Protein AF-A0A7S2CJQ5-F1 (afdb_monomer_lite)

Sequence (151 aa):
FLALKHHDAAAEWRFQAAAKLAAANRRQKLAAHSLARLSYFVMLRGRHRDSLALAGAALSHASDPFAEYIQAVLRRSLGELRTEADLKIFEEKLSAAAGRLPSQALEEQRVASQAELQLWRNAASGGVGKCLMLYDAARILICLLCKASFR

Radius of gyration: 18.55 Å; chains: 1; bounding box: 45×26×52 Å

pLDDT: mean 91.97, std 6.57, range [54.41, 98.31]

Organism: NCBI:txid327968

Structure (mmCIF, N/CA/C/O backbone):
data_AF-A0A7S2CJQ5-F1
#
_entry.id   AF-A0A7S2CJQ5-F1
#
loop_
_atom_site.group_PDB
_atom_site.id
_atom_site.type_symbol
_atom_site.label_atom_id
_atom_site.label_alt_id
_atom_site.label_comp_id
_atom_site.label_asym_id
_atom_site.label_entity_id
_atom_site.label_seq_id
_atom_site.pdbx_PDB_ins_code
_atom_site.Cartn_x
_atom_site.Cartn_y
_atom_site.Cartn_z
_atom_site.occupancy
_atom_site.B_iso_or_equiv
_atom_site.auth_seq_id
_atom_site.auth_comp_id
_atom_site.auth_asym_id
_atom_site.auth_atom_id
_atom_site.pdbx_PDB_model_num
ATOM 1 N N . PHE A 1 1 ? -10.306 13.214 -23.945 1.00 66.69 1 PHE A N 1
ATOM 2 C CA . PHE A 1 1 ? -10.459 11.787 -23.579 1.00 66.69 1 PHE A CA 1
ATOM 3 C C . PHE A 1 1 ? -9.502 10.852 -24.317 1.00 66.69 1 PHE A C 1
ATOM 5 O O . PHE A 1 1 ? -8.838 10.075 -23.646 1.00 66.69 1 PHE A O 1
ATOM 12 N N . LEU A 1 2 ? -9.373 10.920 -25.649 1.00 77.25 2 LEU A N 1
ATOM 13 C CA . LEU A 1 2 ? -8.457 10.041 -26.397 1.00 77.25 2 LEU A CA 1
ATOM 14 C C . LEU A 1 2 ? -6.969 10.295 -26.073 1.00 77.25 2 LEU A C 1
ATOM 16 O O . LEU A 1 2 ? -6.244 9.356 -25.767 1.00 77.25 2 LEU A O 1
ATOM 20 N N . ALA A 1 3 ? -6.542 11.562 -26.028 1.00 75.19 3 ALA A N 1
ATOM 21 C CA . ALA A 1 3 ? -5.176 11.926 -25.636 1.00 75.19 3 ALA A CA 1
ATOM 22 C C . ALA A 1 3 ? -4.806 11.398 -24.236 1.00 75.19 3 ALA A C 1
ATOM 24 O O . ALA A 1 3 ? -3.757 10.788 -24.070 1.00 75.19 3 ALA A O 1
ATOM 25 N N . LEU A 1 4 ? -5.705 11.534 -23.250 1.00 79.69 4 LEU A N 1
ATOM 26 C CA . LEU A 1 4 ? -5.507 10.994 -21.897 1.00 79.69 4 LEU A CA 1
ATOM 27 C C . LEU A 1 4 ? -5.302 9.470 -21.917 1.00 79.69 4 LEU A C 1
ATOM 29 O O . LEU A 1 4 ? -4.363 8.977 -21.304 1.00 79.69 4 LEU A O 1
ATOM 33 N N . LYS A 1 5 ? -6.122 8.735 -22.682 1.00 78.38 5 LYS A N 1
ATOM 34 C CA . LYS A 1 5 ? -5.970 7.280 -22.841 1.00 78.38 5 LYS A CA 1
ATOM 35 C C . LYS A 1 5 ? -4.618 6.906 -23.454 1.00 78.38 5 LYS A C 1
ATOM 37 O O . LYS A 1 5 ? -3.994 5.954 -23.000 1.00 78.38 5 LYS A O 1
ATOM 42 N N . HIS A 1 6 ? -4.146 7.657 -24.450 1.00 84.25 6 HIS A N 1
ATOM 43 C CA . HIS A 1 6 ? -2.825 7.426 -25.038 1.00 84.25 6 HIS A CA 1
ATOM 44 C C . HIS A 1 6 ? -1.686 7.749 -24.067 1.00 84.25 6 HIS A C 1
ATOM 46 O O . HIS A 1 6 ? -0.712 7.001 -24.009 1.00 84.25 6 HIS A O 1
ATOM 52 N N . HIS A 1 7 ? -1.806 8.820 -23.278 1.00 88.44 7 HIS A N 1
ATOM 53 C CA . HIS A 1 7 ? -0.812 9.158 -22.261 1.00 88.44 7 HIS A CA 1
ATOM 54 C C . HIS A 1 7 ? -0.746 8.105 -21.154 1.00 88.44 7 HIS A C 1
ATOM 56 O O . HIS A 1 7 ? 0.359 7.701 -20.792 1.00 88.44 7 HIS A O 1
ATOM 62 N N . ASP A 1 8 ? -1.894 7.618 -20.680 1.00 90.75 8 ASP A N 1
ATOM 63 C CA . ASP A 1 8 ? -1.960 6.572 -19.661 1.00 90.75 8 ASP A CA 1
ATOM 64 C C . ASP A 1 8 ? -1.359 5.259 -20.181 1.00 90.75 8 ASP A C 1
ATOM 66 O O . ASP A 1 8 ? -0.446 4.715 -19.562 1.00 90.75 8 ASP A O 1
ATOM 70 N N . ALA A 1 9 ? -1.763 4.810 -21.374 1.00 92.25 9 ALA A N 1
ATOM 71 C CA . ALA A 1 9 ? -1.204 3.609 -21.997 1.00 92.25 9 ALA A CA 1
ATOM 72 C C . ALA A 1 9 ? 0.317 3.717 -22.201 1.00 92.25 9 ALA A C 1
ATOM 74 O O . ALA A 1 9 ? 1.062 2.775 -21.929 1.00 92.25 9 ALA A O 1
ATOM 75 N N . ALA A 1 10 ? 0.800 4.883 -22.637 1.00 93.75 10 ALA A N 1
ATOM 76 C CA . ALA A 1 10 ? 2.225 5.113 -22.818 1.00 93.75 10 ALA A CA 1
ATOM 77 C C . ALA A 1 10 ? 2.981 5.164 -21.478 1.00 93.75 10 ALA A C 1
ATOM 79 O O . ALA A 1 10 ? 4.123 4.715 -21.407 1.00 93.75 10 ALA A O 1
ATOM 80 N N . ALA A 1 11 ? 2.390 5.714 -20.414 1.00 94.38 11 ALA A N 1
ATOM 81 C CA . ALA A 1 11 ? 2.987 5.710 -19.078 1.00 94.38 11 ALA A CA 1
ATOM 82 C C . ALA A 1 11 ? 3.104 4.282 -18.528 1.00 94.38 11 ALA A C 1
ATOM 84 O O . ALA A 1 11 ? 4.184 3.884 -18.088 1.00 94.38 11 ALA A O 1
ATOM 85 N N . GLU A 1 12 ? 2.035 3.489 -18.632 1.00 95.81 12 GLU A N 1
ATOM 86 C CA . GLU A 1 12 ? 2.041 2.084 -18.219 1.00 95.81 12 GLU A CA 1
ATOM 87 C C . GLU A 1 12 ? 3.104 1.284 -18.968 1.00 95.81 12 GLU A C 1
ATOM 89 O O . GLU A 1 12 ? 3.925 0.604 -18.346 1.00 95.81 12 GLU A O 1
ATOM 94 N N . TRP A 1 13 ? 3.150 1.433 -20.295 1.00 96.69 13 TRP A N 1
ATOM 95 C CA . TRP A 1 13 ? 4.145 0.762 -21.124 1.00 96.69 13 TRP A CA 1
ATOM 96 C C . TRP A 1 13 ? 5.575 1.122 -20.707 1.00 96.69 13 TRP A C 1
ATOM 98 O O . TRP A 1 13 ? 6.412 0.230 -20.578 1.00 96.69 13 TRP A O 1
ATOM 108 N N . ARG A 1 14 ? 5.860 2.403 -20.427 1.00 97.75 14 ARG A N 1
ATOM 109 C CA . ARG A 1 14 ? 7.197 2.851 -19.999 1.00 97.75 14 ARG A CA 1
ATOM 110 C C . ARG A 1 14 ? 7.628 2.203 -18.688 1.00 97.75 14 ARG A C 1
ATOM 112 O O . ARG A 1 14 ? 8.750 1.709 -18.613 1.00 97.75 14 ARG A O 1
ATOM 119 N N . PHE A 1 15 ? 6.760 2.164 -17.675 1.00 97.38 15 PHE A N 1
ATOM 120 C CA . PHE A 1 15 ? 7.110 1.520 -16.406 1.00 97.38 15 PHE A CA 1
ATOM 121 C C . PHE A 1 15 ? 7.292 0.007 -16.557 1.00 97.38 15 PHE A C 1
ATOM 123 O O . PHE A 1 15 ? 8.234 -0.553 -15.997 1.00 97.38 15 PHE A O 1
ATOM 130 N N . GLN A 1 16 ? 6.441 -0.657 -17.346 1.00 97.19 16 GLN A N 1
ATOM 131 C CA . GLN A 1 16 ? 6.585 -2.089 -17.624 1.00 97.19 16 GLN A CA 1
ATOM 132 C C . GLN A 1 16 ? 7.883 -2.396 -18.380 1.00 97.19 16 GLN A C 1
ATOM 134 O O . GLN A 1 16 ? 8.594 -3.336 -18.025 1.00 97.19 16 GLN A O 1
ATOM 139 N N . ALA A 1 17 ? 8.209 -1.610 -19.408 1.00 97.94 17 ALA A N 1
ATOM 140 C CA . ALA A 1 17 ? 9.439 -1.761 -20.176 1.00 97.94 17 ALA A CA 1
ATOM 141 C C . ALA A 1 17 ? 10.676 -1.524 -19.297 1.00 97.94 17 ALA A C 1
ATOM 143 O O . ALA A 1 17 ? 11.607 -2.328 -19.333 1.00 97.94 17 ALA A O 1
ATOM 144 N N . ALA A 1 18 ? 10.658 -0.488 -18.452 1.00 97.88 18 ALA A N 1
ATOM 145 C CA . ALA A 1 18 ? 11.727 -0.209 -17.495 1.00 97.88 18 ALA A CA 1
ATOM 146 C C . ALA A 1 18 ? 11.920 -1.360 -16.497 1.00 97.88 18 ALA A C 1
ATOM 148 O O . ALA A 1 18 ? 13.050 -1.798 -16.281 1.00 97.88 18 ALA A O 1
ATOM 149 N N . ALA A 1 19 ? 10.831 -1.905 -15.946 1.00 97.75 19 ALA A N 1
ATOM 150 C CA . ALA A 1 19 ? 10.891 -3.045 -15.038 1.00 97.75 19 ALA A CA 1
ATOM 151 C C . ALA A 1 19 ? 11.482 -4.293 -15.712 1.00 97.75 19 ALA A C 1
ATOM 153 O O . ALA A 1 19 ? 12.393 -4.915 -15.164 1.00 97.75 19 ALA A O 1
ATOM 154 N N . LYS A 1 20 ? 11.018 -4.623 -16.926 1.00 97.81 20 LYS A N 1
ATOM 155 C CA . LYS A 1 20 ? 11.528 -5.756 -17.718 1.00 97.81 20 LYS A CA 1
ATOM 156 C C . LYS A 1 20 ? 13.012 -5.597 -18.042 1.00 97.81 20 LYS A C 1
ATOM 158 O O . LYS A 1 20 ? 13.782 -6.534 -17.843 1.00 97.81 20 LYS A O 1
ATOM 163 N N . LEU A 1 21 ? 13.424 -4.410 -18.492 1.00 98.19 21 LEU A N 1
ATOM 164 C CA . LEU A 1 21 ? 14.820 -4.112 -18.806 1.00 98.19 21 LEU A CA 1
ATOM 165 C C . LEU A 1 21 ? 15.707 -4.205 -17.557 1.00 98.19 21 LEU A C 1
ATOM 167 O O . LEU A 1 21 ? 16.780 -4.806 -17.604 1.00 98.19 21 LEU A O 1
ATOM 171 N N . ALA A 1 22 ? 15.253 -3.659 -16.427 1.00 97.81 22 ALA A N 1
ATOM 172 C CA . ALA A 1 22 ? 15.968 -3.739 -15.159 1.00 97.81 22 ALA A CA 1
ATOM 173 C C . ALA A 1 22 ? 16.125 -5.192 -14.685 1.00 97.81 22 ALA A C 1
ATOM 175 O O . ALA A 1 22 ? 17.230 -5.602 -14.324 1.00 97.81 22 ALA A O 1
ATOM 176 N N . ALA A 1 23 ? 15.054 -5.989 -14.740 1.00 96.88 23 ALA A N 1
ATOM 177 C CA . ALA A 1 23 ? 15.080 -7.400 -14.366 1.00 96.88 23 ALA A CA 1
ATOM 178 C C . ALA A 1 23 ? 16.035 -8.214 -15.258 1.00 96.88 23 ALA A C 1
ATOM 180 O O . ALA A 1 23 ? 16.859 -8.966 -14.735 1.00 96.88 23 ALA A O 1
ATOM 181 N N . ALA A 1 24 ? 15.998 -8.002 -16.580 1.00 97.75 24 ALA A N 1
ATOM 182 C CA . ALA A 1 24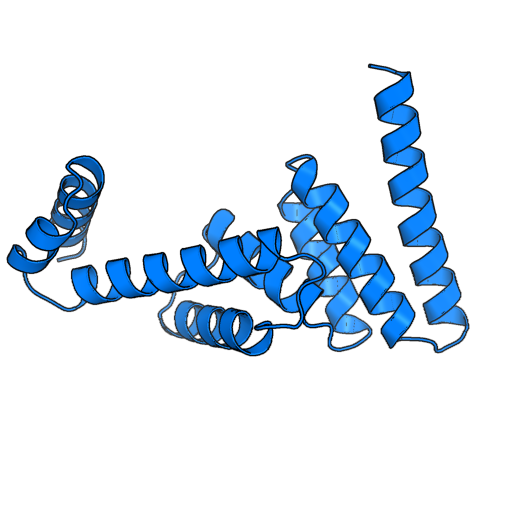 ? 16.901 -8.651 -17.536 1.00 97.75 24 ALA A CA 1
ATOM 183 C C . ALA A 1 24 ? 18.383 -8.349 -17.247 1.00 97.75 24 ALA A C 1
ATOM 185 O O . ALA A 1 24 ? 19.243 -9.212 -17.399 1.00 97.75 24 ALA A O 1
ATOM 186 N N . ASN A 1 25 ? 18.677 -7.148 -16.742 1.00 97.81 25 ASN A N 1
ATOM 187 C CA . ASN A 1 25 ? 20.020 -6.724 -16.343 1.00 97.81 25 ASN A CA 1
ATOM 188 C C . ASN A 1 25 ? 20.347 -7.030 -14.867 1.00 97.81 25 ASN A C 1
ATOM 190 O O . ASN A 1 25 ? 21.262 -6.435 -14.297 1.00 97.81 25 ASN A O 1
ATOM 194 N N . ARG A 1 26 ? 19.596 -7.936 -14.220 1.00 96.44 26 ARG A N 1
ATOM 195 C CA . ARG A 1 26 ? 19.763 -8.338 -12.807 1.00 96.44 26 ARG A CA 1
ATOM 196 C C . ARG A 1 26 ? 19.658 -7.174 -11.806 1.00 96.44 26 ARG A C 1
ATOM 198 O O . ARG A 1 26 ? 20.121 -7.272 -10.671 1.00 96.44 26 ARG A O 1
ATOM 205 N N . ARG A 1 27 ? 19.017 -6.064 -12.183 1.00 97.69 27 ARG A N 1
ATOM 206 C CA . ARG A 1 27 ? 18.770 -4.894 -11.324 1.00 97.69 27 ARG A CA 1
ATOM 207 C C . ARG A 1 27 ? 17.414 -5.019 -10.626 1.00 97.69 27 ARG A C 1
ATOM 209 O O . ARG A 1 27 ? 16.512 -4.218 -10.854 1.00 97.69 27 ARG A O 1
ATOM 216 N N . GLN A 1 28 ? 17.281 -6.009 -9.742 1.00 97.25 28 GLN A N 1
ATOM 217 C CA . GLN A 1 28 ? 15.993 -6.357 -9.123 1.00 97.25 28 GLN A CA 1
ATOM 218 C C . GLN A 1 28 ? 15.359 -5.213 -8.316 1.00 97.25 28 GLN A C 1
ATOM 220 O O . GLN A 1 28 ? 14.164 -4.972 -8.434 1.00 97.25 28 GLN A O 1
ATOM 225 N N . LYS A 1 29 ? 16.159 -4.431 -7.576 1.00 97.12 29 LYS A N 1
ATOM 226 C CA . LYS A 1 29 ? 15.664 -3.243 -6.853 1.00 97.12 29 LYS A CA 1
ATOM 227 C C . LYS A 1 29 ? 15.049 -2.196 -7.787 1.00 97.12 29 LYS A C 1
ATOM 229 O O . LYS A 1 29 ? 14.027 -1.606 -7.464 1.00 97.12 29 LYS A O 1
ATOM 234 N N . LEU A 1 30 ? 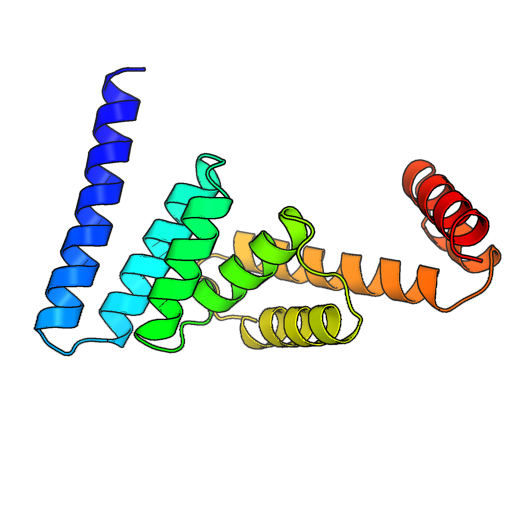15.650 -1.979 -8.959 1.00 97.25 30 LEU A N 1
ATOM 235 C CA . LEU A 1 30 ? 15.134 -1.029 -9.948 1.00 97.25 30 LEU A CA 1
ATOM 236 C C . LEU A 1 30 ? 13.865 -1.565 -10.627 1.00 97.25 30 LEU A C 1
ATOM 238 O O . LEU A 1 30 ? 12.947 -0.792 -10.908 1.00 97.25 30 LEU A O 1
ATOM 242 N N . ALA A 1 31 ? 13.797 -2.880 -10.853 1.00 98.06 31 ALA A N 1
ATOM 243 C CA . ALA A 1 31 ? 12.590 -3.537 -11.341 1.00 98.06 31 ALA A CA 1
ATOM 244 C C . ALA A 1 31 ? 11.434 -3.387 -10.338 1.00 98.06 31 ALA A C 1
ATOM 246 O O . ALA A 1 31 ? 10.363 -2.914 -10.720 1.00 98.06 31 ALA A O 1
ATOM 247 N N . ALA A 1 32 ? 11.683 -3.680 -9.056 1.00 97.81 32 ALA A N 1
ATOM 248 C CA . ALA A 1 32 ? 10.728 -3.484 -7.967 1.00 97.81 32 ALA A CA 1
ATOM 249 C C . ALA A 1 32 ? 10.248 -2.028 -7.895 1.00 97.81 32 ALA A C 1
ATOM 251 O O . ALA A 1 32 ? 9.047 -1.780 -7.948 1.00 97.81 32 ALA A O 1
ATOM 252 N N . HIS A 1 33 ? 11.171 -1.061 -7.902 1.00 97.31 33 HIS A N 1
ATOM 253 C CA . HIS A 1 33 ? 10.824 0.360 -7.867 1.00 97.31 33 HIS A CA 1
ATOM 254 C C . HIS A 1 33 ? 9.942 0.787 -9.053 1.00 97.31 33 HIS A C 1
ATOM 256 O O . HIS A 1 33 ? 8.951 1.500 -8.886 1.00 97.31 33 HIS A O 1
ATOM 262 N N . SER A 1 34 ? 10.276 0.330 -10.264 1.00 97.88 34 SER A N 1
ATOM 263 C CA . SER A 1 34 ? 9.513 0.650 -11.480 1.00 97.88 34 SER A CA 1
ATOM 264 C C . SER A 1 34 ? 8.090 0.084 -11.418 1.00 97.88 34 SER A C 1
ATOM 266 O O . SER A 1 34 ? 7.134 0.773 -11.777 1.00 97.88 34 SER A O 1
ATOM 268 N N . LEU A 1 35 ? 7.933 -1.142 -10.908 1.00 98.31 35 LEU A N 1
ATOM 269 C CA . LEU A 1 35 ? 6.625 -1.768 -10.702 1.00 98.31 35 LEU A CA 1
ATOM 270 C C . LEU A 1 35 ? 5.837 -1.125 -9.556 1.00 98.31 35 LEU A C 1
ATOM 272 O O . LEU A 1 35 ? 4.626 -0.974 -9.681 1.00 98.31 35 LEU A O 1
ATOM 276 N N . ALA A 1 36 ? 6.494 -0.681 -8.483 1.00 97.88 36 ALA A N 1
ATOM 277 C CA . ALA A 1 36 ? 5.855 0.055 -7.393 1.00 97.88 36 ALA A CA 1
ATOM 278 C C . ALA A 1 36 ? 5.262 1.386 -7.891 1.00 97.88 36 ALA A C 1
ATOM 280 O O . ALA A 1 36 ? 4.119 1.732 -7.587 1.00 97.88 36 ALA A O 1
ATOM 281 N N . ARG A 1 37 ? 6.005 2.112 -8.739 1.00 97.50 37 ARG A N 1
ATOM 282 C CA . ARG A 1 37 ? 5.517 3.336 -9.398 1.00 97.50 37 ARG A CA 1
ATOM 283 C C . ARG A 1 37 ? 4.342 3.061 -10.330 1.00 97.50 37 ARG A C 1
ATOM 285 O O . ARG A 1 37 ? 3.371 3.816 -10.304 1.00 97.50 37 ARG A O 1
ATOM 292 N N . LEU A 1 38 ? 4.403 1.978 -11.104 1.00 97.88 38 LEU A N 1
ATOM 293 C CA . LEU A 1 38 ? 3.286 1.550 -11.942 1.00 97.88 38 LEU A CA 1
ATOM 294 C C . LEU A 1 38 ? 2.057 1.193 -11.105 1.00 97.88 38 LEU A C 1
ATOM 296 O O . LEU A 1 38 ? 0.958 1.633 -11.418 1.00 97.88 38 LEU A O 1
ATOM 300 N N . SER A 1 39 ? 2.243 0.443 -10.020 1.00 97.94 39 SER A N 1
ATOM 301 C CA . SER A 1 39 ? 1.177 0.094 -9.085 1.00 97.94 39 SER A CA 1
ATOM 302 C C . SER A 1 39 ? 0.474 1.351 -8.567 1.00 97.94 39 SER A C 1
ATOM 304 O O . SER A 1 39 ? -0.746 1.457 -8.694 1.00 97.94 39 SER A O 1
ATOM 306 N N . TYR A 1 40 ? 1.224 2.354 -8.103 1.00 96.88 40 TYR A N 1
ATOM 307 C CA . TYR A 1 40 ? 0.652 3.631 -7.675 1.00 96.88 40 TYR A CA 1
ATOM 308 C C . TYR A 1 40 ? -0.074 4.373 -8.805 1.00 96.88 40 TYR A C 1
ATOM 310 O O . TYR A 1 40 ? -1.195 4.839 -8.620 1.00 96.88 40 TYR A O 1
ATOM 318 N N . PHE A 1 41 ? 0.522 4.444 -9.998 1.00 96.31 41 PHE A N 1
ATOM 319 C CA . PHE A 1 41 ? -0.111 5.066 -11.164 1.00 96.31 41 PHE A CA 1
ATOM 320 C C . PHE A 1 41 ? -1.474 4.431 -11.486 1.00 96.31 41 PHE A C 1
ATOM 322 O O . PHE A 1 41 ? -2.463 5.127 -11.709 1.00 96.31 41 PHE A O 1
ATOM 329 N N . VAL A 1 42 ? -1.537 3.102 -11.443 1.00 96.44 42 VAL A N 1
ATOM 330 C CA . VAL A 1 42 ? -2.742 2.310 -11.705 1.00 96.44 42 VAL A CA 1
ATOM 331 C C . VAL A 1 42 ? -3.774 2.451 -10.577 1.00 96.44 42 VAL A C 1
ATOM 333 O O . VAL A 1 42 ? -4.976 2.524 -10.847 1.00 96.44 42 VAL A O 1
ATOM 336 N N . MET A 1 43 ? -3.321 2.580 -9.324 1.00 96.44 43 MET A N 1
ATOM 337 C CA . MET A 1 43 ? -4.177 2.892 -8.173 1.00 96.44 43 MET A CA 1
ATOM 338 C C . MET A 1 43 ? -4.904 4.225 -8.365 1.00 96.44 43 MET A C 1
ATOM 340 O O . MET A 1 43 ? -6.115 4.288 -8.177 1.00 96.44 43 MET A O 1
ATOM 344 N N . LEU A 1 44 ? -4.199 5.268 -8.820 1.00 94.12 44 LEU A N 1
ATOM 345 C CA . LEU A 1 44 ? -4.782 6.591 -9.091 1.00 94.12 44 LEU A CA 1
ATOM 346 C C . LEU A 1 44 ? -5.843 6.586 -10.208 1.00 94.12 44 LEU A C 1
ATOM 348 O O . LEU A 1 44 ? -6.544 7.579 -10.396 1.00 94.12 44 LEU A O 1
ATOM 352 N N . ARG A 1 45 ? -5.964 5.491 -10.966 1.00 94.12 45 ARG A N 1
ATOM 353 C CA . ARG A 1 45 ? -7.000 5.277 -11.990 1.00 94.12 45 ARG A CA 1
ATOM 354 C C . ARG A 1 45 ? -8.138 4.370 -11.512 1.00 94.12 45 ARG A C 1
ATOM 356 O O . ARG A 1 45 ? -8.958 3.950 -12.320 1.00 94.12 45 ARG A O 1
ATOM 363 N N . GLY A 1 46 ? -8.185 4.043 -10.219 1.00 94.94 46 GLY A N 1
ATOM 364 C CA . GLY A 1 46 ? -9.229 3.210 -9.618 1.00 94.94 46 GLY A CA 1
ATOM 365 C C . GLY A 1 46 ? -9.095 1.711 -9.906 1.00 94.94 46 GLY A C 1
ATOM 366 O O . GLY A 1 46 ? -9.929 0.923 -9.464 1.00 94.94 46 GLY A O 1
ATOM 367 N N . ARG A 1 47 ? -8.038 1.269 -10.603 1.00 96.00 47 ARG A N 1
ATOM 368 C CA . ARG A 1 47 ? -7.802 -0.154 -10.900 1.00 96.00 47 ARG A CA 1
ATOM 369 C C . ARG A 1 47 ? -7.115 -0.855 -9.723 1.00 96.00 47 ARG A C 1
ATOM 371 O O . ARG A 1 47 ? -5.974 -1.304 -9.813 1.00 96.00 47 ARG A O 1
ATOM 378 N N . HIS A 1 48 ? -7.802 -0.923 -8.583 1.00 97.06 48 HIS A N 1
ATOM 379 C CA . HIS A 1 48 ? -7.211 -1.356 -7.308 1.00 97.06 48 HIS A CA 1
ATOM 380 C C . HIS A 1 48 ? -6.687 -2.800 -7.330 1.00 97.06 48 HIS A C 1
ATOM 382 O O . HIS A 1 48 ? -5.613 -3.063 -6.797 1.00 97.06 48 HIS A O 1
ATOM 388 N N . ARG A 1 49 ? -7.399 -3.732 -7.978 1.00 96.94 49 ARG A N 1
ATOM 389 C CA . ARG A 1 49 ? -6.963 -5.138 -8.077 1.00 96.94 49 ARG A CA 1
ATOM 390 C C . ARG A 1 49 ? -5.696 -5.294 -8.919 1.00 96.94 49 ARG A C 1
ATOM 392 O O . ARG A 1 49 ? -4.759 -5.958 -8.487 1.00 96.94 49 ARG A O 1
ATOM 399 N N . ASP A 1 50 ? -5.634 -4.626 -10.069 1.00 97.25 50 ASP A N 1
ATOM 400 C CA . ASP A 1 50 ? -4.439 -4.628 -10.924 1.00 97.25 50 ASP A CA 1
ATOM 401 C C . ASP A 1 50 ? -3.251 -3.998 -10.197 1.00 97.25 50 ASP A C 1
ATOM 403 O O . ASP A 1 50 ? -2.131 -4.502 -10.239 1.00 97.25 50 ASP A O 1
ATOM 407 N N . SER A 1 51 ? -3.509 -2.894 -9.494 1.00 97.69 51 SER A N 1
ATOM 408 C CA . SER A 1 51 ? -2.511 -2.215 -8.678 1.00 97.69 51 SER A CA 1
ATOM 409 C C . SER A 1 51 ? -1.963 -3.128 -7.575 1.00 97.69 51 SER A C 1
ATOM 411 O O . SER A 1 51 ? -0.746 -3.180 -7.383 1.00 97.69 51 SER A O 1
ATOM 413 N N . LEU A 1 52 ? -2.824 -3.910 -6.914 1.00 97.69 52 LEU A N 1
ATOM 414 C CA . LEU A 1 52 ? -2.418 -4.862 -5.882 1.00 97.69 52 LEU A CA 1
ATOM 415 C C . LEU A 1 52 ? -1.538 -5.975 -6.465 1.00 97.69 52 LEU A C 1
ATOM 417 O O . LEU A 1 52 ? -0.500 -6.304 -5.886 1.00 97.69 52 LEU A O 1
ATOM 421 N N . ALA A 1 53 ? -1.905 -6.507 -7.634 1.00 97.94 53 ALA A N 1
ATOM 422 C CA . ALA A 1 53 ? -1.100 -7.498 -8.345 1.00 97.94 53 ALA A CA 1
ATOM 423 C C . ALA A 1 53 ? 0.282 -6.941 -8.729 1.00 97.94 53 ALA A C 1
ATOM 425 O O . ALA A 1 53 ? 1.297 -7.609 -8.534 1.00 97.94 53 ALA A O 1
ATOM 426 N N . LEU A 1 54 ? 0.343 -5.694 -9.205 1.00 98.25 54 LEU A N 1
ATOM 427 C CA . LEU A 1 54 ? 1.594 -5.009 -9.539 1.00 98.25 54 LEU A CA 1
ATOM 428 C C . LEU A 1 54 ? 2.476 -4.748 -8.311 1.00 98.25 54 LEU A C 1
ATOM 430 O O . LEU A 1 54 ? 3.690 -4.918 -8.398 1.00 98.25 54 LEU A O 1
ATOM 434 N N . ALA A 1 55 ? 1.888 -4.380 -7.169 1.00 97.69 55 ALA A N 1
ATOM 435 C CA . ALA A 1 55 ? 2.624 -4.249 -5.912 1.00 97.69 55 ALA A CA 1
ATOM 436 C C . ALA A 1 55 ? 3.193 -5.606 -5.465 1.00 97.69 55 ALA A C 1
ATOM 438 O O . ALA A 1 55 ? 4.357 -5.692 -5.085 1.00 97.69 55 ALA A O 1
ATOM 439 N N . GLY A 1 56 ? 2.413 -6.686 -5.585 1.00 97.25 56 GLY A N 1
ATOM 440 C CA . GLY A 1 56 ? 2.892 -8.048 -5.333 1.00 97.25 56 GLY A CA 1
ATOM 441 C C . GLY A 1 56 ? 4.049 -8.448 -6.256 1.00 97.25 56 GLY A C 1
ATOM 442 O O . GLY A 1 56 ? 5.064 -8.963 -5.788 1.00 97.25 56 GLY A O 1
ATOM 443 N N . ALA A 1 57 ?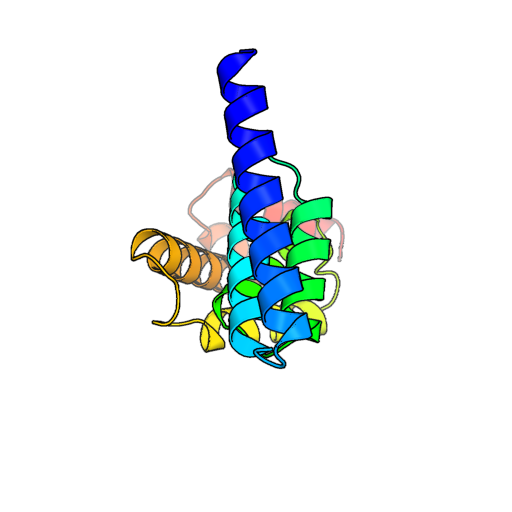 3.941 -8.141 -7.551 1.00 97.75 57 ALA A N 1
ATOM 444 C CA . ALA A 1 57 ? 5.012 -8.372 -8.516 1.00 97.75 57 ALA A CA 1
ATOM 445 C C . ALA A 1 57 ? 6.276 -7.568 -8.170 1.00 97.75 57 ALA A C 1
ATOM 447 O O . ALA A 1 57 ? 7.373 -8.121 -8.216 1.00 97.75 57 ALA A O 1
ATOM 448 N N . ALA A 1 58 ? 6.144 -6.304 -7.753 1.00 97.88 58 ALA A N 1
ATOM 449 C CA . ALA A 1 58 ? 7.274 -5.499 -7.288 1.00 97.88 58 ALA A CA 1
ATOM 450 C C . ALA A 1 58 ? 8.013 -6.179 -6.122 1.00 97.88 58 ALA A C 1
ATOM 452 O O . ALA A 1 58 ? 9.230 -6.354 -6.183 1.00 97.88 58 ALA A O 1
ATOM 453 N N . LEU A 1 59 ? 7.264 -6.642 -5.116 1.00 96.81 59 LEU A N 1
ATOM 454 C CA . LEU A 1 59 ? 7.808 -7.310 -3.931 1.00 96.81 59 LEU A CA 1
ATOM 455 C C . LEU A 1 59 ? 8.446 -8.671 -4.240 1.00 96.81 59 LEU A C 1
ATOM 457 O O . LEU A 1 59 ? 9.344 -9.096 -3.519 1.00 96.81 59 LEU A O 1
ATOM 461 N N . SER A 1 60 ? 8.040 -9.330 -5.331 1.00 97.31 60 SER A N 1
ATOM 462 C CA . SER A 1 60 ? 8.699 -10.556 -5.802 1.00 97.31 60 SER A CA 1
ATOM 463 C C . SER A 1 60 ? 10.100 -10.312 -6.383 1.00 97.31 60 SER A C 1
ATOM 465 O O . SER A 1 60 ? 10.925 -11.222 -6.385 1.00 97.31 60 SER A O 1
ATOM 467 N N . HIS A 1 61 ? 10.395 -9.087 -6.841 1.00 95.69 61 HIS A N 1
ATOM 468 C CA . HIS A 1 61 ? 11.727 -8.713 -7.322 1.00 95.69 61 HIS A CA 1
ATOM 469 C C . HIS A 1 61 ? 12.656 -8.304 -6.171 1.00 95.69 61 HIS A C 1
ATOM 471 O O . HIS A 1 61 ? 13.797 -8.762 -6.100 1.00 95.69 61 HIS A O 1
ATOM 477 N N . ALA A 1 62 ? 12.199 -7.417 -5.287 1.00 96.50 62 ALA A N 1
ATOM 478 C CA . ALA A 1 62 ? 12.946 -6.963 -4.116 1.00 96.50 62 ALA A CA 1
ATOM 479 C C . ALA A 1 62 ? 12.003 -6.302 -3.100 1.00 96.50 62 ALA A C 1
ATOM 481 O O . ALA A 1 62 ? 10.936 -5.820 -3.473 1.00 96.50 62 ALA A O 1
ATOM 482 N N . SER A 1 63 ? 12.429 -6.204 -1.834 1.00 94.00 63 SER A N 1
ATOM 483 C CA . SER A 1 63 ? 11.742 -5.338 -0.865 1.00 94.00 63 SER A CA 1
ATOM 484 C C . SER A 1 63 ? 11.809 -3.883 -1.337 1.00 94.00 63 SER A C 1
ATOM 486 O O . SER A 1 63 ? 12.878 -3.372 -1.692 1.00 94.00 63 SER A O 1
ATOM 488 N N . ASP A 1 64 ? 10.645 -3.242 -1.359 1.00 95.62 64 ASP A N 1
ATOM 489 C CA . ASP A 1 64 ? 10.452 -1.842 -1.709 1.00 95.62 64 ASP A CA 1
ATOM 490 C C . ASP A 1 64 ? 9.406 -1.263 -0.733 1.00 95.62 64 ASP A C 1
ATOM 492 O O . ASP A 1 64 ? 8.246 -1.683 -0.766 1.00 95.62 64 ASP A O 1
ATOM 496 N N . PRO A 1 65 ? 9.789 -0.321 0.155 1.00 95.19 65 PRO A N 1
ATOM 497 C CA . PRO A 1 65 ? 8.887 0.221 1.175 1.00 95.19 65 PRO A CA 1
ATOM 498 C C . PRO A 1 65 ? 7.625 0.866 0.595 1.00 95.19 65 PRO A C 1
ATOM 500 O O . PRO A 1 65 ? 6.566 0.858 1.222 1.00 95.19 65 PRO A O 1
ATOM 503 N N . PHE A 1 66 ? 7.722 1.418 -0.617 1.00 96.00 66 PHE A N 1
ATOM 504 C CA . PHE A 1 66 ? 6.583 2.022 -1.284 1.00 96.00 66 PHE A CA 1
ATOM 505 C C . PHE A 1 66 ? 5.618 0.951 -1.807 1.00 96.00 66 PHE A C 1
ATOM 507 O O . PHE A 1 66 ? 4.413 1.077 -1.607 1.00 96.00 66 PHE A O 1
ATOM 514 N N . ALA A 1 67 ? 6.119 -0.141 -2.387 1.00 97.06 67 ALA A N 1
ATOM 515 C CA . ALA A 1 67 ? 5.299 -1.289 -2.769 1.00 97.06 67 ALA A CA 1
ATOM 516 C C . ALA A 1 67 ? 4.616 -1.949 -1.560 1.00 97.06 67 ALA A C 1
ATOM 518 O O . ALA A 1 67 ? 3.442 -2.309 -1.653 1.00 97.06 67 ALA A O 1
ATOM 519 N N . GLU A 1 68 ? 5.308 -2.072 -0.421 1.00 96.06 68 GLU A N 1
ATOM 520 C CA . GLU A 1 68 ? 4.727 -2.601 0.824 1.00 96.06 68 GLU A CA 1
ATOM 521 C C . GLU A 1 68 ? 3.579 -1.720 1.330 1.00 96.06 68 GLU A C 1
ATOM 523 O O . GLU A 1 68 ? 2.506 -2.234 1.659 1.00 96.06 68 GLU A O 1
ATOM 528 N N . TYR A 1 69 ? 3.773 -0.398 1.322 1.00 96.25 69 TYR A N 1
ATOM 529 C CA . TYR A 1 69 ? 2.737 0.574 1.665 1.00 96.25 69 TYR A CA 1
ATOM 530 C C . TYR A 1 69 ? 1.522 0.482 0.731 1.00 96.25 69 TYR A C 1
ATOM 532 O O . TYR A 1 69 ? 0.392 0.359 1.206 1.00 96.25 69 TYR A O 1
ATOM 540 N N . ILE A 1 70 ? 1.739 0.483 -0.590 1.00 96.75 70 ILE A N 1
ATOM 541 C CA . ILE A 1 70 ? 0.649 0.392 -1.573 1.00 96.75 70 ILE A CA 1
ATOM 542 C C . ILE A 1 70 ? -0.113 -0.926 -1.419 1.00 96.75 70 ILE A C 1
ATOM 544 O O . ILE A 1 70 ? -1.343 -0.923 -1.382 1.00 96.75 70 ILE A O 1
ATOM 548 N N . GLN A 1 71 ? 0.594 -2.047 -1.246 1.00 96.12 71 GLN A N 1
ATOM 549 C CA . GLN A 1 71 ? -0.036 -3.338 -0.983 1.00 96.12 71 GLN A CA 1
ATOM 550 C C . GLN A 1 71 ? -0.893 -3.290 0.290 1.00 96.12 71 GLN A C 1
ATOM 552 O O . GLN A 1 71 ? -2.032 -3.753 0.273 1.00 96.12 71 GLN A O 1
ATOM 557 N N . ALA A 1 72 ? -0.378 -2.725 1.384 1.00 94.81 72 ALA A N 1
ATOM 558 C CA . ALA A 1 72 ? -1.104 -2.623 2.647 1.00 94.81 72 ALA A CA 1
ATOM 559 C C . ALA A 1 72 ? -2.402 -1.808 2.493 1.00 94.81 72 ALA A C 1
ATOM 561 O O . ALA A 1 72 ? -3.480 -2.284 2.860 1.00 94.81 72 ALA A O 1
ATOM 562 N N . VAL A 1 73 ? -2.323 -0.614 1.898 1.00 94.62 73 VAL A N 1
ATOM 563 C CA . VAL A 1 73 ? -3.482 0.272 1.692 1.00 94.62 73 VAL A CA 1
ATOM 564 C C . VAL A 1 73 ? -4.526 -0.364 0.770 1.00 94.62 73 VAL A C 1
ATOM 566 O O . VAL A 1 73 ? -5.722 -0.293 1.058 1.00 94.62 73 VAL A O 1
ATOM 569 N N . LEU A 1 74 ? -4.102 -1.037 -0.303 1.00 95.69 74 LEU A N 1
ATOM 570 C CA . LEU A 1 74 ? -5.017 -1.712 -1.227 1.00 95.69 74 LEU A CA 1
ATOM 571 C C . LEU A 1 74 ? -5.711 -2.916 -0.593 1.00 95.69 74 LEU A C 1
ATOM 573 O O . LEU A 1 74 ? -6.915 -3.080 -0.768 1.00 95.69 74 LEU A O 1
ATOM 577 N N . ARG A 1 75 ? -4.995 -3.733 0.189 1.00 95.00 75 ARG A N 1
ATOM 578 C CA . ARG A 1 75 ? -5.619 -4.846 0.927 1.00 95.00 75 ARG A CA 1
ATOM 579 C C . ARG A 1 75 ? -6.682 -4.341 1.901 1.00 95.00 75 ARG A C 1
ATOM 581 O O . ARG A 1 75 ? -7.743 -4.951 2.018 1.00 95.00 75 ARG A O 1
ATOM 588 N N . ARG A 1 76 ? -6.436 -3.201 2.560 1.00 92.50 76 ARG A N 1
ATOM 589 C CA . ARG A 1 76 ? -7.440 -2.534 3.401 1.00 92.50 76 ARG A CA 1
ATOM 590 C C . ARG A 1 76 ? -8.656 -2.094 2.582 1.00 92.50 76 ARG A C 1
ATOM 592 O O . ARG A 1 76 ? -9.776 -2.427 2.957 1.00 92.50 76 ARG A O 1
ATOM 599 N N . SER A 1 77 ? -8.455 -1.374 1.476 1.00 92.25 77 SER A N 1
ATOM 600 C CA . SER A 1 77 ? -9.562 -0.825 0.674 1.00 92.25 77 SER A CA 1
ATOM 601 C C . SER A 1 77 ? -10.393 -1.895 -0.041 1.00 92.25 77 SER A C 1
ATOM 603 O O . SER A 1 77 ? -11.582 -1.694 -0.274 1.00 92.25 77 SER A O 1
ATOM 605 N N . LEU A 1 78 ? -9.793 -3.048 -0.344 1.00 94.25 78 LEU A N 1
ATOM 606 C CA . LEU A 1 78 ? -10.461 -4.205 -0.941 1.00 94.25 78 LEU A CA 1
ATOM 607 C C . LEU A 1 78 ? -11.149 -5.119 0.091 1.00 94.25 78 LEU A C 1
ATOM 609 O O . LEU A 1 78 ? -11.767 -6.109 -0.300 1.00 94.25 78 LEU A O 1
ATOM 613 N N . GLY A 1 79 ? -11.062 -4.812 1.392 1.00 91.12 79 GLY A N 1
ATOM 614 C CA . GLY A 1 79 ? -11.654 -5.641 2.449 1.00 91.12 79 GLY A CA 1
ATOM 615 C C . GLY A 1 79 ? -10.958 -6.997 2.628 1.00 91.12 79 GLY A C 1
ATOM 616 O O . GLY A 1 79 ? -11.580 -7.977 3.044 1.00 91.12 79 GLY A O 1
ATOM 617 N N . GLU A 1 80 ? -9.669 -7.080 2.290 1.00 91.81 80 GLU A N 1
ATOM 618 C CA . GLU A 1 80 ? -8.860 -8.300 2.417 1.00 91.81 80 GLU A CA 1
ATOM 619 C C . GLU A 1 80 ? -8.215 -8.454 3.802 1.00 91.81 80 GLU A C 1
ATOM 621 O O . GLU A 1 80 ? -7.581 -9.473 4.073 1.00 91.81 80 GLU A O 1
ATOM 626 N N . LEU A 1 81 ? -8.363 -7.460 4.683 1.00 90.56 81 LEU A N 1
ATOM 627 C CA . LEU A 1 81 ? -7.943 -7.548 6.082 1.00 90.56 81 LEU A CA 1
ATOM 628 C C . LEU A 1 81 ? -9.101 -8.117 6.904 1.00 90.56 81 LEU A C 1
ATOM 630 O O . LEU A 1 81 ? -10.020 -7.385 7.269 1.00 90.56 81 LEU A O 1
ATOM 634 N N . ARG A 1 82 ? -9.087 -9.432 7.145 1.00 88.19 82 ARG A N 1
ATOM 635 C CA . ARG A 1 82 ? -10.213 -10.141 7.785 1.00 88.19 82 ARG A CA 1
ATOM 636 C C . ARG A 1 82 ? -9.904 -10.622 9.193 1.00 88.19 82 ARG A C 1
ATOM 638 O O . ARG A 1 82 ? -10.823 -10.867 9.966 1.00 88.19 82 ARG A O 1
ATOM 645 N N . THR A 1 83 ? -8.627 -10.782 9.514 1.00 88.50 83 THR A N 1
ATOM 646 C CA . THR A 1 83 ? -8.173 -11.337 10.789 1.00 88.50 83 THR A CA 1
ATOM 647 C C . THR A 1 83 ? -7.351 -10.320 11.574 1.00 88.50 83 THR A C 1
ATOM 649 O O . THR A 1 83 ? -6.789 -9.380 11.011 1.00 88.50 83 THR A O 1
ATOM 652 N N . GLU A 1 84 ? -7.212 -10.525 12.885 1.00 87.31 84 GLU A N 1
ATOM 653 C CA . GLU A 1 84 ? -6.283 -9.714 13.683 1.00 87.31 84 GLU A CA 1
ATOM 654 C C . GLU A 1 84 ? -4.831 -9.849 13.209 1.00 87.31 84 GLU A C 1
ATOM 656 O O . GLU A 1 84 ? -4.063 -8.892 13.294 1.00 87.31 84 GLU A O 1
ATOM 661 N N . ALA A 1 85 ? -4.454 -11.022 12.693 1.00 89.50 85 ALA A N 1
ATOM 662 C CA . ALA A 1 85 ? -3.135 -11.241 12.113 1.00 89.50 85 ALA A CA 1
ATOM 663 C C . ALA A 1 85 ? -2.920 -10.355 10.875 1.00 89.50 85 ALA A C 1
ATOM 665 O O . ALA A 1 85 ? -1.873 -9.720 10.758 1.00 89.50 85 ALA A O 1
ATOM 666 N N . ASP A 1 86 ? -3.927 -10.231 10.001 1.00 90.06 86 ASP A N 1
ATOM 667 C CA . ASP A 1 86 ? -3.871 -9.314 8.856 1.00 90.06 86 ASP A CA 1
ATOM 668 C C . ASP A 1 86 ? -3.695 -7.857 9.301 1.00 90.06 86 ASP A C 1
ATOM 670 O O . ASP A 1 86 ? -2.913 -7.120 8.697 1.00 90.06 86 ASP A O 1
ATOM 674 N N . LEU A 1 87 ? -4.397 -7.443 10.363 1.00 89.31 87 LEU A N 1
ATOM 675 C CA . LEU A 1 87 ? -4.291 -6.089 10.912 1.00 89.31 87 LEU A CA 1
ATOM 676 C C . LEU A 1 87 ? -2.898 -5.806 11.488 1.00 89.31 87 LEU A C 1
ATOM 678 O O . LEU A 1 87 ? -2.359 -4.728 11.251 1.00 89.31 87 LEU A O 1
ATOM 682 N N . LYS A 1 88 ? -2.290 -6.771 12.189 1.00 90.94 88 LYS A N 1
ATOM 683 C CA . LYS A 1 88 ? -0.911 -6.641 12.693 1.00 90.94 88 LYS A CA 1
ATOM 684 C C . LYS A 1 88 ? 0.092 -6.492 11.547 1.00 90.94 88 LYS A C 1
ATOM 686 O O . LYS A 1 88 ? 0.875 -5.549 11.548 1.00 90.94 88 LYS A O 1
ATOM 691 N N . ILE A 1 89 ? 0.003 -7.344 10.523 1.00 91.44 89 ILE A N 1
ATOM 692 C CA . ILE A 1 89 ? 0.872 -7.258 9.335 1.00 91.44 89 ILE A CA 1
ATOM 693 C C . ILE A 1 89 ? 0.690 -5.912 8.619 1.00 91.44 89 ILE A C 1
ATOM 695 O O . ILE A 1 89 ? 1.653 -5.321 8.128 1.00 91.44 89 ILE A O 1
ATOM 699 N N . PHE A 1 90 ? -0.543 -5.409 8.539 1.00 91.69 90 PHE A N 1
ATOM 700 C CA . PHE A 1 90 ? -0.825 -4.093 7.970 1.00 91.69 90 PHE A CA 1
ATOM 701 C C . PHE A 1 90 ? -0.133 -2.963 8.755 1.00 91.69 90 PHE A C 1
ATOM 703 O O . PHE A 1 90 ? 0.501 -2.102 8.145 1.00 91.69 90 PHE A O 1
ATOM 710 N N . GLU A 1 91 ? -0.201 -2.975 10.088 1.00 91.50 91 GLU A N 1
ATOM 711 C CA . GLU A 1 91 ? 0.478 -1.990 10.946 1.00 91.50 91 GLU A CA 1
ATOM 712 C C . GLU A 1 91 ? 2.001 -2.056 10.831 1.00 91.50 91 GLU A C 1
ATOM 714 O O . GLU A 1 91 ? 2.669 -1.022 10.747 1.00 91.50 91 GLU A O 1
ATOM 719 N N . GLU A 1 92 ? 2.555 -3.266 10.780 1.00 91.81 92 GLU A N 1
ATOM 720 C CA . GLU A 1 92 ? 3.985 -3.489 10.574 1.00 91.81 92 GLU A CA 1
ATOM 721 C C . GLU A 1 92 ? 4.433 -2.873 9.245 1.00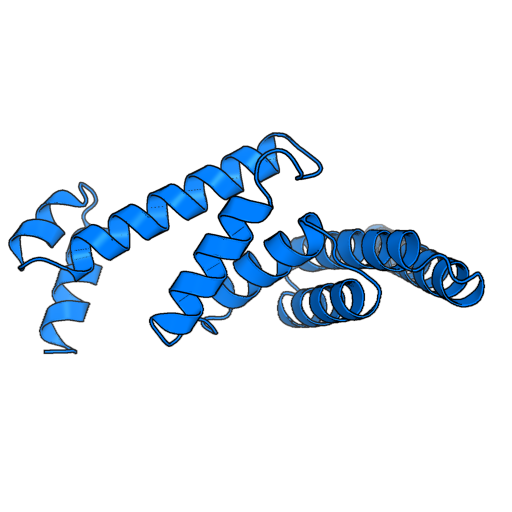 91.81 92 GLU A C 1
ATOM 723 O O . GLU A 1 92 ? 5.394 -2.108 9.214 1.00 91.81 92 GLU A O 1
ATOM 728 N N . LYS A 1 93 ? 3.677 -3.085 8.161 1.00 91.88 93 LYS A N 1
ATOM 729 C CA . LYS A 1 93 ? 3.979 -2.486 6.850 1.00 91.88 93 LYS A CA 1
ATOM 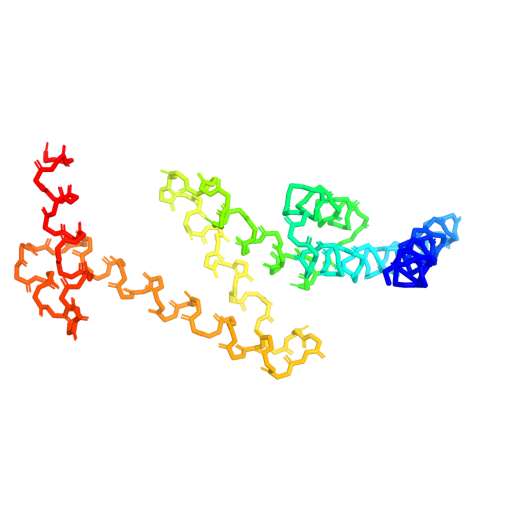730 C C . LYS A 1 93 ? 3.847 -0.964 6.844 1.00 91.88 93 LYS A C 1
ATOM 732 O O . LYS A 1 93 ? 4.700 -0.279 6.280 1.00 91.88 93 LYS A O 1
ATOM 737 N N . LEU A 1 94 ? 2.818 -0.408 7.490 1.00 92.50 94 LEU A N 1
ATOM 738 C CA . LEU A 1 94 ? 2.674 1.047 7.615 1.00 92.50 94 LEU A CA 1
ATOM 739 C C . LEU A 1 94 ? 3.794 1.685 8.445 1.00 92.50 94 LEU A C 1
ATOM 741 O O . LEU A 1 94 ? 4.171 2.824 8.176 1.00 92.50 94 LEU A O 1
ATOM 745 N N . SER A 1 95 ? 4.303 0.999 9.465 1.00 91.44 95 SER A N 1
ATOM 746 C CA . SER A 1 95 ? 5.408 1.511 10.282 1.00 91.44 95 SER A CA 1
ATOM 747 C C . SER A 1 95 ? 6.758 1.366 9.573 1.00 91.44 95 SER A C 1
ATOM 749 O O . SER A 1 95 ? 7.539 2.315 9.567 1.00 91.44 95 SER A O 1
ATOM 751 N N . ALA A 1 96 ? 6.998 0.249 8.879 1.00 91.12 96 ALA A N 1
ATOM 752 C CA . ALA A 1 96 ? 8.214 0.016 8.096 1.00 91.12 96 ALA A CA 1
ATOM 753 C C . ALA A 1 96 ? 8.394 1.008 6.929 1.00 91.12 96 ALA A C 1
ATOM 755 O O . ALA A 1 96 ? 9.525 1.302 6.528 1.00 91.12 96 ALA A O 1
ATOM 756 N N . ALA A 1 97 ? 7.291 1.545 6.399 1.00 92.88 97 ALA A N 1
ATOM 757 C CA . ALA A 1 97 ? 7.301 2.545 5.335 1.00 92.88 97 ALA A CA 1
ATOM 758 C C . ALA A 1 97 ? 7.570 3.985 5.815 1.00 92.88 97 ALA A C 1
ATOM 760 O O . ALA A 1 97 ? 7.715 4.876 4.980 1.00 92.88 97 ALA A O 1
ATOM 761 N N . ALA A 1 98 ? 7.635 4.238 7.127 1.00 94.25 98 ALA A N 1
ATOM 762 C CA . ALA A 1 98 ? 7.777 5.586 7.670 1.00 94.25 98 ALA A CA 1
ATOM 763 C C . ALA A 1 98 ? 9.060 6.290 7.195 1.00 94.25 98 ALA A C 1
ATOM 765 O O . ALA A 1 98 ? 10.164 5.753 7.307 1.00 94.25 98 ALA A O 1
ATOM 766 N N . GLY A 1 99 ? 8.905 7.510 6.674 1.00 95.12 99 GLY A N 1
ATOM 767 C CA . GLY A 1 99 ? 10.005 8.333 6.160 1.00 95.12 99 GLY A CA 1
ATOM 768 C C . GLY A 1 99 ? 10.631 7.803 4.866 1.00 95.12 99 GLY A C 1
ATOM 769 O O . GLY A 1 99 ? 11.715 8.244 4.485 1.00 95.12 99 GLY A O 1
ATOM 770 N N . ARG A 1 100 ? 9.990 6.830 4.209 1.00 95.31 100 ARG A N 1
ATOM 771 C CA . ARG A 1 100 ? 10.492 6.149 3.004 1.00 95.31 100 ARG A CA 1
ATOM 772 C C . ARG A 1 100 ? 9.540 6.277 1.818 1.00 95.31 100 ARG A C 1
ATOM 774 O O . ARG A 1 100 ? 9.840 5.749 0.745 1.00 95.31 100 ARG A O 1
ATOM 781 N N . LEU A 1 101 ? 8.410 6.964 1.984 1.00 95.31 101 LEU A N 1
ATOM 782 C CA . LEU A 1 101 ? 7.470 7.213 0.899 1.00 95.31 101 LEU A CA 1
ATOM 783 C C . LEU A 1 101 ? 7.961 8.348 -0.016 1.00 95.31 101 LEU A C 1
ATOM 785 O O . LEU A 1 101 ? 8.670 9.256 0.416 1.00 95.31 101 LEU A O 1
ATOM 789 N N . PRO A 1 102 ? 7.590 8.323 -1.307 1.00 92.88 102 PRO A N 1
ATOM 790 C CA . PRO A 1 102 ? 8.152 9.235 -2.300 1.00 92.88 102 PRO A CA 1
ATOM 791 C C . PRO A 1 102 ? 7.629 10.679 -2.221 1.00 92.88 102 PRO A C 1
ATOM 793 O O . PRO A 1 102 ? 8.086 11.512 -3.002 1.00 92.88 102 PRO A O 1
ATOM 796 N N . SER A 1 103 ? 6.662 10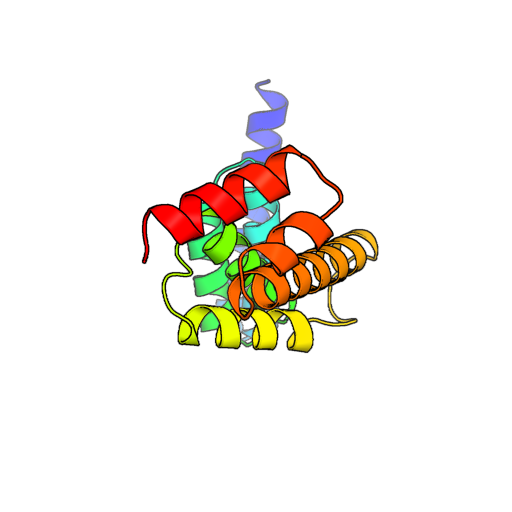.987 -1.351 1.00 94.19 103 SER A N 1
ATOM 797 C CA . SER A 1 103 ? 6.171 12.351 -1.138 1.00 94.19 103 SER A CA 1
ATOM 798 C C . SER A 1 103 ? 5.654 12.558 0.285 1.00 94.19 103 SER A C 1
ATOM 800 O O . SER A 1 103 ? 5.166 11.625 0.922 1.00 94.19 103 SER A O 1
ATOM 802 N N . GLN A 1 104 ? 5.700 13.807 0.757 1.00 95.38 104 GLN A N 1
ATOM 803 C CA . GLN A 1 104 ? 5.164 14.185 2.068 1.00 95.38 104 GLN A CA 1
ATOM 804 C C . GLN A 1 104 ? 3.660 13.899 2.180 1.00 95.38 104 GLN A C 1
ATOM 806 O O . GLN A 1 104 ? 3.213 13.377 3.193 1.00 95.38 104 GLN A O 1
ATOM 811 N N . ALA A 1 105 ? 2.890 14.145 1.117 1.00 94.31 105 ALA A N 1
ATOM 812 C CA . ALA A 1 105 ? 1.460 13.838 1.099 1.00 94.31 105 ALA A CA 1
ATOM 813 C C . ALA A 1 105 ? 1.174 12.342 1.349 1.00 94.31 105 ALA A C 1
ATOM 815 O O . ALA A 1 105 ? 0.191 11.997 2.000 1.00 94.31 105 ALA A O 1
ATOM 816 N N . LEU A 1 106 ? 2.037 11.441 0.863 1.00 94.50 106 LEU A N 1
ATOM 817 C CA . LEU A 1 106 ? 1.907 10.006 1.127 1.00 94.50 106 LEU A CA 1
ATOM 818 C C . LEU A 1 106 ? 2.274 9.656 2.576 1.00 94.50 106 LEU A C 1
ATOM 820 O O . LEU A 1 106 ? 1.619 8.808 3.177 1.00 94.50 106 LEU A O 1
ATOM 824 N N . GLU A 1 107 ? 3.264 10.331 3.163 1.00 96.19 107 GLU A N 1
ATOM 825 C CA . GLU A 1 107 ? 3.568 10.196 4.595 1.00 96.19 107 GLU A CA 1
ATOM 826 C C . GLU A 1 107 ? 2.411 10.680 5.475 1.00 96.19 107 GLU A C 1
ATOM 828 O O . GLU A 1 107 ? 2.040 10.003 6.432 1.00 96.19 107 GLU A O 1
ATOM 833 N N . GLU A 1 108 ? 1.774 11.795 5.124 1.00 96.12 108 GLU A N 1
ATOM 834 C CA . GLU A 1 108 ? 0.586 12.297 5.820 1.00 96.12 108 GLU A CA 1
ATOM 835 C C . GLU A 1 108 ? -0.577 11.297 5.728 1.00 96.12 108 GLU A C 1
ATOM 837 O O . GLU A 1 108 ? -1.204 10.978 6.739 1.00 96.12 108 GLU A O 1
ATOM 842 N N . GLN A 1 109 ? -0.815 10.711 4.548 1.00 94.00 109 GLN A N 1
ATOM 843 C CA . GLN A 1 109 ? -1.815 9.650 4.369 1.00 94.00 109 GLN A CA 1
ATOM 844 C C . GLN A 1 109 ? -1.488 8.388 5.178 1.00 94.00 109 GLN A C 1
ATOM 846 O O . GLN A 1 109 ? -2.391 7.749 5.729 1.00 94.00 109 GLN A O 1
ATOM 851 N N . ARG A 1 110 ? -0.207 8.013 5.266 1.00 95.69 110 ARG A N 1
ATOM 852 C CA . ARG A 1 110 ? 0.271 6.884 6.075 1.00 95.69 110 ARG A CA 1
ATOM 853 C C . ARG A 1 110 ? -0.002 7.122 7.561 1.00 95.69 110 ARG A C 1
ATOM 855 O O . ARG A 1 110 ? -0.576 6.250 8.212 1.00 95.69 110 ARG A O 1
ATOM 862 N N . VAL A 1 111 ? 0.343 8.305 8.075 1.00 95.06 111 VAL A N 1
ATOM 863 C CA . VAL A 1 111 ? 0.082 8.707 9.469 1.00 95.06 111 VAL A CA 1
ATOM 864 C C . VAL A 1 111 ? -1.419 8.735 9.756 1.00 95.06 111 VAL A C 1
ATOM 866 O O . VAL A 1 111 ? -1.856 8.157 10.750 1.00 95.06 111 VAL A O 1
ATOM 869 N N . ALA A 1 112 ? -2.222 9.329 8.870 1.00 93.00 112 ALA A N 1
ATOM 870 C CA . ALA A 1 112 ? -3.675 9.367 9.015 1.00 93.00 112 ALA A CA 1
ATOM 871 C C . ALA A 1 112 ? -4.285 7.955 9.052 1.00 93.00 112 ALA A C 1
ATOM 873 O O . ALA A 1 112 ? -5.110 7.661 9.914 1.00 93.00 112 ALA A O 1
ATOM 874 N N . SER A 1 113 ? -3.826 7.055 8.174 1.00 91.56 113 SER A N 1
ATOM 875 C CA . SER A 1 113 ? -4.274 5.655 8.144 1.00 91.56 113 SER A CA 1
ATOM 876 C C . SER A 1 113 ? -3.937 4.909 9.436 1.00 91.56 113 SER A C 1
ATOM 878 O O . SER A 1 113 ? -4.744 4.119 9.924 1.00 91.56 113 SER A O 1
ATOM 880 N N . GLN A 1 114 ? -2.755 5.165 10.002 1.00 91.06 114 GLN A N 1
ATOM 881 C CA . GLN A 1 114 ? -2.323 4.570 11.264 1.00 91.06 114 GLN A CA 1
ATOM 882 C C . GLN A 1 114 ? -3.146 5.097 12.450 1.00 91.06 114 GLN A C 1
ATOM 884 O O . GLN A 1 114 ? -3.608 4.306 13.273 1.00 91.06 114 GLN A O 1
ATOM 889 N N . ALA A 1 115 ? -3.378 6.410 12.515 1.00 91.12 115 ALA A N 1
ATOM 890 C CA . ALA A 1 115 ? -4.197 7.034 13.553 1.00 91.12 115 ALA A CA 1
ATOM 891 C C . ALA A 1 115 ? -5.651 6.538 13.508 1.00 91.12 115 ALA A C 1
ATOM 893 O O . ALA A 1 115 ? -6.247 6.229 14.540 1.00 91.12 115 ALA A O 1
ATOM 894 N N . GLU A 1 116 ? -6.213 6.403 12.307 1.00 89.94 116 GLU A N 1
ATOM 895 C CA . GLU A 1 116 ? -7.560 5.875 12.117 1.00 89.94 116 GLU A CA 1
ATOM 896 C C . GLU A 1 116 ? -7.671 4.416 12.584 1.00 89.94 116 GLU A C 1
ATOM 898 O O . GLU A 1 116 ? -8.628 4.052 13.265 1.00 89.94 116 GLU A O 1
ATOM 903 N N . LEU A 1 117 ? -6.678 3.576 12.276 1.00 88.62 117 LEU A N 1
ATOM 904 C CA . LEU A 1 117 ? -6.678 2.191 12.737 1.00 88.62 117 LEU A CA 1
ATOM 905 C C . LEU A 1 117 ? -6.619 2.099 14.268 1.00 88.62 117 LEU A C 1
ATOM 907 O O . LEU A 1 117 ? -7.379 1.339 14.866 1.00 88.62 117 LEU A O 1
ATOM 911 N N . GLN A 1 118 ? -5.770 2.903 14.912 1.00 88.38 118 GLN A N 1
ATOM 912 C CA . GLN A 1 118 ? -5.694 2.967 16.375 1.00 88.38 118 GLN A CA 1
ATOM 913 C C . GLN A 1 118 ? -7.021 3.411 16.997 1.00 88.38 118 GLN A C 1
ATOM 915 O O . GLN A 1 118 ? -7.465 2.828 17.988 1.00 88.38 118 GLN A O 1
ATOM 920 N N . LEU A 1 119 ? -7.691 4.395 16.389 1.00 88.88 119 LEU A N 1
ATOM 921 C CA . LEU A 1 119 ? -9.016 4.841 16.810 1.00 88.88 119 LEU A CA 1
ATOM 922 C C . LEU A 1 119 ? -10.026 3.681 16.788 1.00 88.88 119 LEU A C 1
ATOM 924 O O . LEU A 1 119 ? -10.706 3.435 17.787 1.00 88.88 119 LEU A O 1
ATOM 928 N N . TRP A 1 120 ? -10.088 2.928 15.686 1.00 87.56 120 TRP A N 1
ATOM 929 C CA . TRP A 1 120 ? -11.001 1.790 15.559 1.00 87.56 120 TRP A CA 1
ATOM 930 C C . TRP A 1 120 ? -10.651 0.630 16.498 1.00 87.56 120 TRP A C 1
ATOM 932 O O . TRP A 1 120 ? -11.561 0.026 17.067 1.00 87.56 120 TRP A O 1
ATOM 942 N N . ARG A 1 121 ? -9.364 0.349 16.747 1.00 86.12 121 ARG A N 1
ATOM 943 C CA . ARG A 1 121 ? -8.953 -0.665 17.740 1.00 86.12 121 ARG A CA 1
ATOM 944 C C . ARG A 1 121 ? -9.380 -0.288 19.154 1.00 86.12 121 ARG A C 1
ATOM 946 O O . ARG A 1 121 ? -9.900 -1.134 19.879 1.00 86.12 121 ARG A O 1
ATOM 953 N N . ASN A 1 122 ? -9.224 0.981 19.528 1.00 85.62 122 ASN A N 1
ATOM 954 C CA . ASN A 1 122 ? -9.665 1.488 20.828 1.00 85.62 122 ASN A CA 1
ATOM 955 C C . ASN A 1 122 ? -11.191 1.410 20.998 1.00 85.62 122 ASN A C 1
ATOM 957 O O . ASN A 1 122 ? -11.680 1.142 22.097 1.00 85.62 122 ASN A O 1
ATOM 961 N N . ALA A 1 123 ? -11.949 1.627 19.921 1.00 87.44 123 ALA A N 1
ATOM 962 C CA . ALA A 1 123 ? -13.400 1.461 19.923 1.00 87.44 123 ALA A CA 1
ATOM 963 C C . ALA A 1 123 ? -13.820 -0.020 20.012 1.00 87.44 123 ALA A C 1
ATOM 965 O O . ALA A 1 123 ? -14.781 -0.361 20.710 1.00 87.44 123 ALA A O 1
ATOM 966 N N . ALA A 1 124 ? -13.080 -0.912 19.347 1.00 85.25 124 ALA A N 1
ATOM 967 C CA . ALA A 1 124 ? -13.341 -2.347 19.361 1.00 85.25 124 ALA A CA 1
ATOM 968 C C . ALA A 1 124 ? -13.105 -2.972 20.747 1.00 85.25 124 ALA A C 1
ATOM 970 O O . ALA A 1 124 ? -13.970 -3.708 21.221 1.00 85.25 124 ALA A O 1
ATOM 971 N N . SER A 1 125 ? -12.001 -2.626 21.422 1.00 84.06 125 SER A N 1
ATOM 972 C CA . SER A 1 125 ? -11.545 -3.279 22.662 1.00 84.06 125 SER A CA 1
ATOM 973 C C . SER A 1 125 ? -12.373 -2.988 23.921 1.00 84.06 125 SER A C 1
ATOM 975 O O . SER A 1 125 ? -12.259 -3.720 24.901 1.00 84.06 125 SER A O 1
ATOM 977 N N . GLY A 1 126 ? -13.198 -1.936 23.937 1.00 80.44 126 GLY A N 1
ATOM 978 C CA . GLY A 1 126 ? -13.998 -1.572 25.114 1.00 80.44 126 GLY A CA 1
ATOM 979 C C . GLY A 1 126 ? -15.490 -1.888 25.010 1.00 80.44 126 GLY A C 1
ATOM 980 O O . GLY A 1 126 ? -15.956 -2.555 24.093 1.00 80.44 126 GLY A O 1
ATOM 981 N N . GLY A 1 127 ? -16.277 -1.380 25.959 1.00 82.25 127 GLY A N 1
ATOM 982 C CA . GLY A 1 127 ? -17.742 -1.457 25.919 1.00 82.25 127 GLY A CA 1
ATOM 983 C C . GLY A 1 127 ? -18.383 -0.425 24.982 1.00 82.25 127 GLY A C 1
ATOM 984 O O . GLY A 1 127 ? -17.703 0.350 24.311 1.00 82.25 127 GLY A O 1
ATOM 985 N N . VAL A 1 128 ? -19.717 -0.365 24.994 1.00 83.56 128 VAL A N 1
ATOM 986 C CA . VAL A 1 128 ? -20.532 0.611 24.238 1.00 83.56 128 VAL A CA 1
ATOM 987 C C . VAL A 1 128 ? -20.076 2.062 24.472 1.00 83.56 128 VAL A C 1
ATOM 989 O O . VAL A 1 128 ? -20.055 2.862 23.541 1.00 83.56 128 VAL A O 1
ATOM 992 N N . GLY A 1 129 ? -19.613 2.389 25.684 1.00 82.44 129 GLY A N 1
ATOM 993 C CA . GLY A 1 129 ? -19.108 3.724 26.023 1.00 82.44 129 GLY A CA 1
ATOM 994 C C . GLY A 1 129 ? -17.888 4.179 25.209 1.00 82.44 129 GLY A C 1
ATOM 995 O O . GLY A 1 129 ? -17.722 5.375 24.995 1.00 82.44 129 GLY A O 1
ATOM 996 N N . LYS A 1 130 ? -17.061 3.258 24.686 1.00 85.62 130 LYS A N 1
ATOM 997 C CA . LYS A 1 130 ? -15.949 3.626 23.789 1.00 85.62 130 LYS A CA 1
ATOM 998 C C . LYS A 1 130 ? -16.431 4.048 22.403 1.00 85.62 130 LYS A C 1
ATOM 1000 O O . LYS A 1 130 ? -15.756 4.852 21.771 1.00 85.62 130 LYS A O 1
ATOM 1005 N N . CYS A 1 131 ? -17.601 3.581 21.956 1.00 86.38 131 CYS A N 1
ATOM 1006 C CA . CYS A 1 131 ? -18.181 4.040 20.696 1.00 86.38 131 CYS A CA 1
ATOM 1007 C C . CYS A 1 131 ? -18.528 5.534 20.761 1.00 86.38 131 CYS A C 1
ATOM 1009 O O . CYS A 1 131 ? -18.271 6.248 19.802 1.00 86.38 131 CYS A O 1
ATOM 1011 N N . LEU A 1 132 ? -19.028 6.032 21.901 1.00 85.62 132 LEU A N 1
ATOM 1012 C CA . LEU A 1 132 ? -19.383 7.449 22.088 1.00 85.62 132 LEU A CA 1
ATOM 1013 C C . LEU A 1 132 ? -18.169 8.397 22.039 1.00 85.62 132 LEU A C 1
ATOM 1015 O O . LEU A 1 132 ? -18.329 9.582 21.766 1.00 85.62 132 LEU A O 1
ATOM 1019 N N . MET A 1 133 ? -16.957 7.872 22.239 1.00 84.69 133 MET A N 1
ATOM 1020 C CA . MET A 1 133 ? -15.699 8.627 22.162 1.00 84.69 133 MET A CA 1
ATOM 1021 C C . MET A 1 133 ? -15.189 8.816 20.721 1.00 84.69 133 MET A C 1
ATOM 1023 O O . MET A 1 133 ? -14.112 9.368 20.525 1.00 84.69 133 MET A O 1
ATOM 1027 N N . LEU A 1 134 ? -15.921 8.353 19.698 1.00 82.75 134 LEU A N 1
ATOM 1028 C CA . LEU A 1 134 ? -15.523 8.508 18.291 1.00 82.75 134 LEU A CA 1
ATOM 1029 C C . LEU A 1 134 ? -15.780 9.921 17.727 1.00 82.75 134 LEU A C 1
ATOM 1031 O O . LEU A 1 134 ? -15.360 10.182 16.601 1.00 82.75 134 LEU A O 1
ATOM 1035 N N . TYR A 1 135 ? -16.440 10.808 18.492 1.00 80.88 135 TYR A N 1
ATOM 1036 C CA . TYR A 1 135 ? -16.745 12.223 18.183 1.00 80.88 135 TYR A CA 1
ATOM 1037 C C . TYR A 1 135 ? -17.354 12.498 16.789 1.00 80.88 135 TYR A C 1
ATOM 1039 O O . TYR A 1 135 ? -17.376 13.633 16.325 1.00 80.88 135 TYR A O 1
ATOM 1047 N N . ASP A 1 136 ? -17.887 11.466 16.137 1.00 88.06 136 ASP A N 1
ATOM 1048 C CA . ASP A 1 136 ? -18.502 11.494 14.812 1.00 88.06 136 ASP A CA 1
ATOM 1049 C C . ASP A 1 136 ? -19.732 10.578 14.842 1.00 88.06 136 ASP A C 1
ATOM 1051 O O . ASP A 1 136 ? -19.633 9.398 15.194 1.00 88.06 136 ASP A O 1
ATOM 1055 N N . ALA A 1 137 ? -20.902 11.124 14.497 1.00 90.19 137 ALA A N 1
ATOM 1056 C CA . ALA A 1 137 ? -22.174 10.410 14.598 1.00 90.19 137 ALA A CA 1
ATOM 1057 C C . ALA A 1 137 ? -22.217 9.145 13.725 1.00 90.19 137 ALA A C 1
ATOM 1059 O O . ALA A 1 137 ? -22.730 8.115 14.166 1.00 90.19 137 ALA A O 1
ATOM 1060 N N . ALA A 1 138 ? -21.639 9.187 12.522 1.00 90.25 138 ALA A N 1
ATOM 1061 C CA . ALA A 1 138 ? -21.591 8.028 11.639 1.00 90.25 138 ALA A CA 1
ATOM 1062 C C . ALA A 1 138 ? -20.688 6.937 12.228 1.00 90.25 138 ALA A C 1
ATOM 1064 O O . ALA A 1 138 ? -21.072 5.768 12.264 1.00 90.25 138 ALA A O 1
ATOM 1065 N N . ARG A 1 139 ? -19.523 7.309 12.771 1.00 88.94 139 ARG A N 1
ATOM 1066 C CA . ARG A 1 139 ? -18.608 6.354 13.419 1.00 88.94 139 ARG A CA 1
ATOM 1067 C C . ARG A 1 139 ? -19.211 5.731 14.675 1.00 88.94 139 ARG A C 1
ATOM 1069 O O . ARG A 1 139 ? -19.051 4.528 14.886 1.00 88.94 139 ARG A O 1
ATOM 1076 N N . ILE A 1 140 ? -19.932 6.521 15.475 1.00 90.25 140 ILE A N 1
ATOM 1077 C CA . ILE A 1 140 ? -20.675 6.032 16.644 1.00 90.25 140 ILE A CA 1
ATOM 1078 C C . ILE A 1 140 ? -21.686 4.970 16.202 1.00 90.25 140 ILE A C 1
ATOM 1080 O O . ILE A 1 140 ? -21.663 3.857 16.728 1.00 90.25 140 ILE A O 1
ATOM 1084 N N . LEU A 1 141 ? -22.530 5.282 15.212 1.00 90.31 141 LEU A N 1
ATOM 1085 C CA . LEU A 1 141 ? -23.549 4.359 14.704 1.00 90.31 141 LEU A CA 1
ATOM 1086 C C . LEU A 1 141 ? -22.932 3.060 14.175 1.00 90.31 141 LEU A C 1
ATOM 1088 O O . LEU A 1 141 ? -23.384 1.981 14.552 1.00 90.31 141 LEU A O 1
ATOM 1092 N N . ILE A 1 142 ? -21.865 3.151 13.375 1.00 90.00 142 ILE A N 1
ATOM 1093 C CA . ILE A 1 142 ? -21.142 1.978 12.860 1.00 90.00 142 ILE A CA 1
ATOM 1094 C C . ILE A 1 142 ? -20.637 1.103 14.015 1.00 90.00 142 ILE A C 1
ATOM 1096 O O . ILE A 1 142 ? -20.862 -0.104 14.020 1.00 90.00 142 ILE A O 1
ATOM 1100 N N . CYS A 1 143 ? -20.001 1.699 15.026 1.00 89.50 143 CYS A N 1
ATOM 1101 C CA . CYS A 1 143 ? -19.475 0.967 16.179 1.00 89.50 143 CYS A CA 1
ATOM 1102 C C . CYS A 1 143 ? -20.579 0.248 16.974 1.00 89.50 143 CYS A C 1
ATOM 1104 O O . CYS A 1 143 ? -20.419 -0.920 17.341 1.00 89.50 143 CYS A O 1
ATOM 1106 N N . LEU A 1 144 ? -21.712 0.919 17.207 1.00 89.56 144 LEU A N 1
ATOM 1107 C CA . LEU A 1 144 ? -22.862 0.345 17.910 1.00 89.56 144 LEU A CA 1
ATOM 1108 C C . LEU A 1 144 ? -23.476 -0.826 17.138 1.00 89.56 144 LEU A C 1
ATOM 1110 O O . LEU A 1 144 ? -23.714 -1.883 17.724 1.00 89.56 144 LEU A O 1
ATOM 1114 N N . LEU A 1 145 ? -23.681 -0.660 15.828 1.00 90.06 145 LEU A N 1
ATOM 1115 C CA . LEU A 1 145 ? -24.227 -1.704 14.961 1.00 90.06 145 LEU A CA 1
ATOM 1116 C C . LEU A 1 145 ? -23.303 -2.921 14.909 1.00 90.06 145 LEU A C 1
ATOM 1118 O O . LEU A 1 145 ? -23.772 -4.047 15.074 1.00 90.06 145 LEU A O 1
ATOM 1122 N N . CYS A 1 146 ? -21.993 -2.714 14.762 1.00 87.44 146 CYS A N 1
ATOM 1123 C CA . CYS A 1 146 ? -21.028 -3.810 14.774 1.00 87.44 146 CYS A CA 1
ATOM 1124 C C . CYS A 1 146 ? -21.056 -4.577 16.107 1.00 87.44 146 CYS A C 1
ATOM 1126 O O . CYS A 1 146 ? -21.113 -5.802 16.098 1.00 87.44 146 CYS A O 1
ATOM 1128 N N . LYS A 1 147 ? -21.099 -3.891 17.259 1.00 85.75 147 LYS A N 1
ATOM 1129 C CA . LYS A 1 147 ? -21.184 -4.567 18.570 1.00 85.75 147 LYS A CA 1
ATOM 1130 C C . LYS A 1 147 ? -22.509 -5.299 18.797 1.00 85.75 147 LYS A C 1
ATOM 1132 O O . LYS A 1 147 ? -22.525 -6.294 19.512 1.00 85.75 147 LYS A O 1
ATOM 1137 N N . ALA A 1 148 ? -23.612 -4.806 18.237 1.00 85.56 148 ALA A N 1
ATOM 1138 C CA . ALA A 1 148 ? -24.904 -5.481 18.324 1.00 85.56 148 ALA A CA 1
ATOM 1139 C C . ALA A 1 148 ? -24.970 -6.732 17.431 1.00 85.56 148 ALA A C 1
ATOM 1141 O O . ALA A 1 148 ? -25.604 -7.711 17.813 1.00 85.56 148 ALA A O 1
ATOM 1142 N N . SER A 1 149 ? -24.307 -6.697 16.269 1.00 83.44 149 SER A N 1
ATOM 1143 C CA . SER A 1 149 ? -24.359 -7.757 15.250 1.00 83.44 149 SER A CA 1
ATOM 1144 C C . SER A 1 149 ? -23.358 -8.890 15.491 1.00 83.44 149 SER A C 1
ATOM 1146 O O . SER A 1 149 ? -23.647 -10.036 15.170 1.00 83.44 149 SER A O 1
ATOM 1148 N N . PHE A 1 150 ? -22.181 -8.575 16.041 1.00 69.94 150 PHE A N 1
ATOM 1149 C CA . PHE A 1 150 ? -21.075 -9.518 16.261 1.00 69.94 150 PHE A CA 1
ATOM 1150 C C . PHE A 1 150 ? -20.876 -9.834 17.751 1.00 69.94 150 PHE A C 1
ATOM 1152 O O . PHE A 1 150 ? -19.742 -9.927 18.222 1.00 69.94 150 PHE A O 1
ATOM 1159 N N . ARG A 1 151 ? -21.985 -9.906 18.494 1.00 54.41 151 ARG A N 1
ATOM 1160 C CA . ARG A 1 151 ? -22.003 -10.123 19.942 1.00 54.41 151 ARG A CA 1
ATOM 1161 C C . ARG A 1 151 ? -21.764 -11.580 20.317 1.00 54.41 151 ARG A C 1
ATOM 1163 O O . ARG A 1 151 ? -22.317 -12.457 19.620 1.00 54.41 151 ARG A O 1
#

Foldseek 3Di:
DVVVVVVLVVLLVVLCVQLVVCVVVVNLLSNLVSLLVSLVSCVVVVVLVVSLVSLVVSVVSHDALSSLLSNLVSCVVVVVQDDVVNVVSSLVSLVSSAPPHPDPVVNVVSVVVNVVSVLVVQLVPDDLVSLVVSPDPVSSVVSVVCVVPVD

Secondary structure (DSSP, 8-state):
-HHHHHHHHHHHHHHHHHHHHHHHTT-HHHHHHHHHHHHHHHHTTT-HHHHHHHHHHHHHHS--HHHHHHHHHHHHHTT---SHHHHHHHHHHHHHTTT-SSSHHHHHHHHHHHHHHHHHHHHHHS-HHHHGGG-SHHHHHHHHHHHHH--